Protein AF-A0A366H5U7-F1 (afdb_monomer_lite)

Foldseek 3Di:
DDDDDPPDDPDPQPVCLQADWAKEWDDQDPVQKTWIWIDGRDDPDIDIDIDGPVVVVVVCVVSVHDYDDD

Structure (mmCIF, N/CA/C/O backbone):
data_AF-A0A366H5U7-F1
#
_entry.id   AF-A0A366H5U7-F1
#
loop_
_atom_site.group_PDB
_atom_site.id
_atom_site.type_symbol
_atom_site.label_atom_id
_atom_site.label_alt_id
_atom_site.label_comp_id
_atom_site.label_asym_id
_atom_site.label_entity_id
_atom_site.label_seq_id
_atom_site.pdbx_PDB_ins_code
_atom_site.Cartn_x
_atom_site.Cartn_y
_atom_site.Cartn_z
_atom_site.occupancy
_atom_site.B_iso_or_equiv
_atom_site.auth_seq_id
_atom_site.auth_comp_id
_atom_site.auth_asym_id
_atom_site.auth_atom_id
_atom_site.pdbx_PDB_model_num
ATOM 1 N N . MET A 1 1 ? 50.249 -6.654 -4.717 1.00 56.84 1 MET A N 1
ATOM 2 C CA . MET A 1 1 ? 49.127 -5.729 -4.451 1.00 56.84 1 MET A CA 1
ATOM 3 C C . MET A 1 1 ? 48.015 -6.057 -5.428 1.00 56.84 1 MET A C 1
ATOM 5 O O . MET A 1 1 ? 48.114 -5.683 -6.587 1.00 56.84 1 MET A O 1
ATOM 9 N N . SER A 1 2 ? 47.021 -6.832 -4.998 1.00 54.94 2 SER A N 1
ATOM 10 C CA . SER A 1 2 ? 45.819 -7.078 -5.803 1.00 54.94 2 SER A CA 1
ATOM 11 C C . SER A 1 2 ? 44.849 -5.913 -5.589 1.00 54.94 2 SER A C 1
ATOM 13 O O . SER A 1 2 ? 44.718 -5.478 -4.441 1.00 54.94 2 SER A O 1
ATOM 15 N N . PRO A 1 3 ? 44.196 -5.377 -6.633 1.00 68.06 3 PRO A N 1
ATOM 16 C CA . PRO A 1 3 ? 43.234 -4.302 -6.448 1.00 68.06 3 PRO A CA 1
ATOM 17 C C . PRO A 1 3 ? 42.047 -4.817 -5.627 1.00 68.06 3 PRO A C 1
ATOM 19 O O . PRO A 1 3 ? 41.546 -5.920 -5.856 1.00 68.06 3 PRO A O 1
ATOM 22 N N . LEU A 1 4 ? 41.618 -4.022 -4.646 1.00 65.19 4 LEU A N 1
ATOM 23 C CA . LEU A 1 4 ? 40.372 -4.257 -3.926 1.00 65.19 4 LEU A CA 1
ATOM 24 C C . LEU A 1 4 ? 39.229 -4.164 -4.939 1.00 65.19 4 LEU A C 1
ATOM 26 O O . LEU A 1 4 ? 39.103 -3.157 -5.636 1.00 65.19 4 LEU A O 1
ATOM 30 N N . LYS A 1 5 ? 38.414 -5.217 -5.042 1.00 63.16 5 LYS A N 1
ATOM 31 C CA . LYS A 1 5 ? 37.177 -5.150 -5.823 1.00 63.16 5 LYS A CA 1
ATOM 32 C C . LYS A 1 5 ? 36.277 -4.068 -5.213 1.00 63.16 5 LYS A C 1
ATOM 34 O O . LYS A 1 5 ? 36.130 -4.055 -3.987 1.00 63.16 5 LYS A O 1
ATOM 39 N N . PRO A 1 6 ? 35.678 -3.175 -6.016 1.00 63.66 6 PRO A N 1
ATOM 40 C CA . PRO A 1 6 ? 34.659 -2.269 -5.512 1.00 63.66 6 PRO A CA 1
ATOM 41 C C . PRO A 1 6 ? 33.510 -3.094 -4.914 1.00 63.66 6 PRO A C 1
ATOM 43 O O . PRO A 1 6 ? 33.001 -4.018 -5.538 1.00 63.66 6 PRO A O 1
ATOM 46 N N . ILE A 1 7 ? 33.124 -2.776 -3.677 1.00 68.06 7 ILE A N 1
ATOM 47 C CA . ILE A 1 7 ? 32.060 -3.471 -2.924 1.00 68.06 7 ILE A CA 1
ATOM 48 C C . ILE A 1 7 ? 30.673 -3.215 -3.555 1.00 68.06 7 ILE A C 1
ATOM 50 O O . ILE A 1 7 ? 29.702 -3.892 -3.231 1.00 68.06 7 ILE A O 1
ATOM 54 N N . PHE A 1 8 ? 30.582 -2.269 -4.493 1.00 59.91 8 PHE A N 1
ATOM 55 C CA . PHE A 1 8 ? 29.345 -1.873 -5.146 1.00 59.91 8 PHE A CA 1
ATOM 56 C C . PHE A 1 8 ? 29.585 -1.593 -6.637 1.00 59.91 8 PHE A C 1
ATOM 58 O O . PHE A 1 8 ? 29.899 -0.472 -7.033 1.00 59.91 8 PHE A O 1
ATOM 65 N N . GLU A 1 9 ? 29.461 -2.625 -7.469 1.00 60.22 9 GLU A N 1
ATOM 66 C CA . GLU A 1 9 ? 29.161 -2.435 -8.891 1.00 60.22 9 GLU A CA 1
ATOM 67 C C . GLU A 1 9 ? 27.639 -2.263 -9.020 1.00 60.22 9 GLU A C 1
ATOM 69 O O . GLU A 1 9 ? 26.907 -3.151 -8.569 1.00 60.22 9 GLU A O 1
ATOM 74 N N . PRO A 1 10 ? 27.131 -1.152 -9.593 1.00 60.34 10 PRO A N 1
ATOM 75 C CA . PRO A 1 10 ? 25.703 -1.001 -9.838 1.00 60.34 10 PRO A CA 1
ATOM 76 C C . PRO A 1 10 ? 25.285 -2.030 -10.891 1.00 60.34 10 PRO A C 1
ATOM 78 O O . PRO A 1 10 ? 25.485 -1.841 -12.090 1.00 60.34 10 PRO A O 1
ATOM 81 N N . GLN A 1 11 ? 24.735 -3.158 -10.442 1.00 62.47 11 GLN A N 1
ATOM 82 C CA . GLN A 1 11 ? 24.092 -4.106 -11.342 1.00 62.47 11 GLN A CA 1
ATOM 83 C C . GLN A 1 11 ? 22.852 -3.422 -11.925 1.00 62.47 11 GLN A C 1
ATOM 85 O O . GLN A 1 11 ? 22.058 -2.878 -11.151 1.00 62.47 11 GLN A O 1
ATOM 90 N N . PRO A 1 12 ? 22.661 -3.422 -13.258 1.00 61.81 12 PRO A N 1
ATOM 91 C CA . PRO A 1 12 ? 21.440 -2.891 -13.838 1.00 61.81 12 PRO A CA 1
ATOM 92 C C . PRO A 1 12 ? 20.259 -3.639 -13.222 1.00 61.81 12 PRO A C 1
ATOM 94 O O . PRO A 1 12 ? 20.208 -4.873 -13.266 1.00 61.81 12 PRO A O 1
ATOM 97 N N . ALA A 1 13 ? 19.340 -2.893 -12.606 1.00 62.69 13 ALA A N 1
ATOM 98 C CA . ALA A 1 13 ? 18.125 -3.458 -12.045 1.00 62.69 13 ALA A CA 1
ATOM 99 C C . ALA A 1 13 ? 17.439 -4.286 -13.135 1.00 62.69 13 ALA A C 1
ATOM 101 O O . ALA A 1 13 ? 17.207 -3.808 -14.248 1.00 62.69 13 ALA A O 1
ATOM 102 N N . SER A 1 14 ? 17.170 -5.558 -12.847 1.00 69.56 14 SER A N 1
ATOM 103 C CA . SER A 1 14 ? 16.505 -6.414 -13.823 1.00 69.56 14 SER A CA 1
ATOM 104 C C . SER A 1 14 ? 15.128 -5.834 -14.157 1.00 69.56 14 SER A C 1
ATOM 106 O O . SER A 1 14 ? 14.506 -5.166 -13.329 1.00 69.56 14 SER A O 1
ATOM 108 N N . ALA A 1 15 ? 14.602 -6.124 -15.349 1.00 67.94 15 ALA A N 1
ATOM 109 C CA . ALA A 1 15 ? 13.255 -5.687 -15.729 1.00 67.94 15 ALA A CA 1
ATOM 110 C C . ALA A 1 15 ? 12.182 -6.109 -14.697 1.00 67.94 15 ALA A C 1
ATOM 112 O O . ALA A 1 15 ? 11.195 -5.407 -14.502 1.00 67.94 15 ALA A O 1
ATOM 113 N 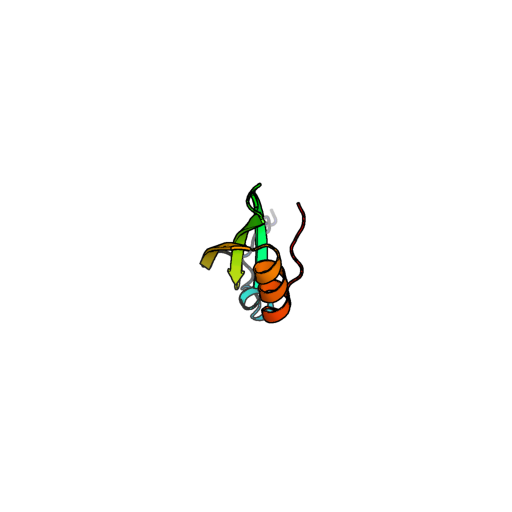N . ALA A 1 16 ? 12.407 -7.219 -13.984 1.00 69.19 16 ALA A N 1
ATOM 114 C CA . ALA A 1 16 ? 11.554 -7.674 -12.890 1.00 69.19 16 ALA A CA 1
ATOM 115 C C . ALA A 1 16 ?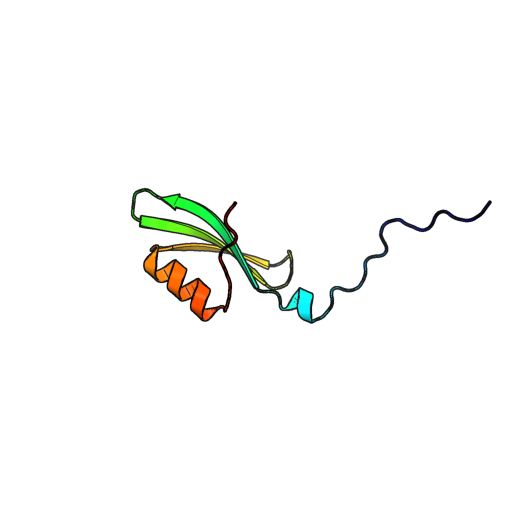 11.629 -6.772 -11.641 1.00 69.19 16 ALA A C 1
ATOM 117 O O . ALA A 1 16 ? 10.610 -6.556 -10.989 1.00 69.19 16 ALA A O 1
ATOM 118 N N . VAL A 1 17 ? 12.804 -6.218 -11.320 1.00 70.62 17 VAL A N 1
ATOM 119 C CA . VAL A 1 17 ? 12.964 -5.227 -10.241 1.00 70.62 17 VAL A CA 1
ATOM 120 C C . VAL A 1 17 ? 12.276 -3.914 -10.621 1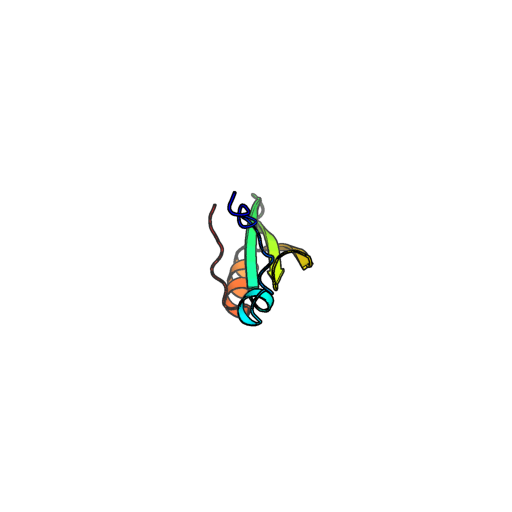.00 70.62 17 VAL A C 1
ATOM 122 O O . VAL A 1 17 ? 11.529 -3.375 -9.810 1.00 70.62 17 VAL A O 1
ATOM 125 N N . MET A 1 18 ? 12.419 -3.468 -11.873 1.00 74.44 18 MET A N 1
ATOM 126 C CA . MET A 1 18 ? 11.788 -2.240 -12.387 1.00 74.44 18 MET A CA 1
ATOM 127 C C . MET A 1 18 ? 10.254 -2.325 -12.483 1.00 74.44 18 MET A C 1
ATOM 129 O O . MET A 1 18 ? 9.571 -1.307 -12.469 1.00 74.44 18 MET A O 1
ATOM 133 N N . ALA A 1 19 ? 9.687 -3.531 -12.564 1.00 78.69 19 ALA A N 1
ATOM 134 C CA . ALA A 1 19 ? 8.238 -3.746 -12.579 1.00 78.69 19 ALA A CA 1
ATOM 135 C C . ALA A 1 19 ? 7.647 -4.036 -11.187 1.00 78.69 19 ALA A C 1
ATOM 137 O O . ALA A 1 19 ? 6.439 -4.267 -11.063 1.00 78.69 19 ALA A O 1
ATOM 138 N N . ARG A 1 20 ? 8.478 -4.067 -10.135 1.00 84.50 20 ARG A N 1
ATOM 139 C CA . ARG A 1 20 ? 8.037 -4.425 -8.787 1.00 84.50 20 ARG A CA 1
ATOM 140 C C . ARG A 1 20 ? 7.143 -3.333 -8.217 1.00 84.50 20 ARG A C 1
ATOM 142 O O . ARG A 1 20 ? 7.588 -2.213 -7.994 1.00 84.50 20 ARG A O 1
ATOM 149 N N . ARG A 1 21 ? 5.896 -3.702 -7.945 1.00 88.00 21 ARG A N 1
ATOM 150 C CA . ARG A 1 21 ? 4.910 -2.899 -7.225 1.00 88.00 21 ARG A CA 1
ATOM 151 C C . ARG A 1 21 ? 5.042 -3.145 -5.724 1.00 88.00 21 ARG A C 1
ATOM 153 O O . ARG A 1 21 ? 5.165 -4.298 -5.309 1.00 88.00 21 ARG A O 1
ATOM 160 N N . GLN A 1 22 ? 5.012 -2.089 -4.923 1.00 88.94 22 GLN A N 1
ATOM 161 C CA . GLN A 1 22 ? 5.045 -2.186 -3.463 1.00 88.94 22 GLN A CA 1
ATOM 162 C C . GLN A 1 22 ? 4.132 -1.142 -2.826 1.00 88.94 22 GLN A C 1
ATOM 164 O O . GLN A 1 22 ? 3.927 -0.063 -3.378 1.00 88.94 22 GLN A O 1
ATOM 169 N N . VAL A 1 23 ? 3.597 -1.491 -1.660 1.00 92.19 23 VAL A N 1
ATOM 170 C CA . VAL A 1 23 ? 2.772 -0.621 -0.822 1.00 92.19 23 VAL A CA 1
ATOM 171 C C . VAL A 1 23 ? 3.386 -0.592 0.565 1.00 92.19 23 VAL A C 1
ATOM 173 O O . VAL A 1 23 ? 3.646 -1.652 1.135 1.00 92.19 23 VAL A O 1
ATOM 176 N N . ARG A 1 24 ? 3.566 0.608 1.114 1.00 91.44 24 ARG A N 1
ATOM 177 C CA . ARG A 1 24 ? 4.005 0.829 2.491 1.00 91.44 24 ARG A CA 1
ATOM 178 C C . ARG A 1 24 ? 2.956 1.650 3.223 1.00 91.44 24 ARG A C 1
ATOM 180 O O . ARG A 1 24 ? 2.720 2.800 2.871 1.00 91.44 24 ARG A O 1
ATOM 187 N N . VAL A 1 25 ? 2.345 1.075 4.254 1.00 93.62 25 VAL A N 1
ATOM 188 C CA . VAL A 1 25 ? 1.438 1.827 5.131 1.00 93.62 25 VAL A CA 1
ATOM 189 C C . VAL A 1 25 ? 2.258 2.876 5.881 1.00 93.62 25 VAL A C 1
ATOM 191 O O . VAL A 1 25 ? 3.356 2.588 6.344 1.00 93.62 25 VAL A O 1
ATOM 194 N N . LEU A 1 26 ? 1.757 4.102 5.972 1.00 93.62 26 LEU A N 1
ATOM 195 C CA . LEU A 1 26 ? 2.375 5.195 6.723 1.00 93.62 26 LEU A CA 1
ATOM 196 C C . LEU A 1 26 ? 1.650 5.399 8.052 1.00 93.62 26 LEU A C 1
ATOM 198 O O . LEU A 1 26 ? 2.293 5.509 9.092 1.00 93.62 26 LEU A O 1
ATOM 202 N N . SER A 1 27 ? 0.316 5.407 8.018 1.00 94.25 27 SER A N 1
ATOM 203 C CA . SER A 1 27 ? -0.528 5.595 9.196 1.00 94.25 27 SER A CA 1
ATOM 204 C C . SER A 1 27 ? -1.909 4.976 8.993 1.00 94.25 27 SER A C 1
ATOM 206 O O . SER A 1 27 ? -2.428 4.935 7.876 1.00 94.25 27 SER A O 1
ATOM 208 N N . LYS A 1 28 ? -2.520 4.525 10.091 1.00 94.44 28 LYS A N 1
ATOM 209 C CA . LYS A 1 28 ? -3.951 4.215 10.159 1.00 94.44 28 LYS A CA 1
ATOM 210 C C . LYS A 1 28 ? -4.615 5.311 10.977 1.00 94.44 28 LYS A C 1
ATOM 212 O O . LYS A 1 28 ? -4.214 5.552 12.113 1.00 94.44 28 LYS A O 1
ATOM 217 N N . ARG A 1 29 ? -5.597 5.992 10.400 1.00 91.50 29 ARG A N 1
ATOM 218 C CA . ARG A 1 29 ? -6.291 7.102 11.049 1.00 91.50 29 ARG A CA 1
ATOM 219 C C . ARG A 1 29 ? -7.526 6.619 11.797 1.00 91.50 29 ARG A C 1
ATOM 221 O O . ARG A 1 29 ? -8.227 5.719 11.343 1.00 91.50 29 ARG A O 1
ATOM 228 N N . ASP A 1 30 ? -7.852 7.312 12.884 1.00 90.94 30 ASP A N 1
ATOM 229 C CA . ASP A 1 30 ? -9.023 7.018 13.727 1.00 90.94 30 ASP A CA 1
ATOM 230 C C . ASP A 1 30 ? -10.365 7.174 12.989 1.00 90.94 30 ASP A C 1
ATOM 232 O O . ASP A 1 30 ? -11.393 6.670 13.431 1.00 90.94 30 ASP A O 1
ATOM 236 N N . ASN A 1 31 ? -10.365 7.866 11.847 1.00 91.06 31 ASN A N 1
ATOM 237 C CA . ASN A 1 31 ? -11.530 8.050 10.985 1.00 91.06 31 ASN A CA 1
ATOM 238 C C . ASN A 1 31 ? -11.709 6.928 9.938 1.00 91.06 31 ASN A C 1
ATOM 240 O O . ASN A 1 31 ? -12.526 7.085 9.033 1.00 91.06 31 ASN A O 1
ATOM 244 N N . GLY A 1 32 ? -10.950 5.830 10.034 1.00 92.31 32 GLY A N 1
ATOM 245 C CA . GLY A 1 32 ? -11.063 4.669 9.141 1.00 92.31 32 GLY A CA 1
ATOM 246 C C . GLY A 1 32 ? -10.308 4.801 7.814 1.00 92.31 32 GLY A C 1
ATOM 247 O O . GLY A 1 32 ? -10.539 4.010 6.899 1.00 92.31 32 GLY A O 1
ATOM 248 N N . PHE A 1 33 ? -9.417 5.790 7.694 1.00 96.19 33 PHE A N 1
ATOM 249 C CA . PHE A 1 33 ? -8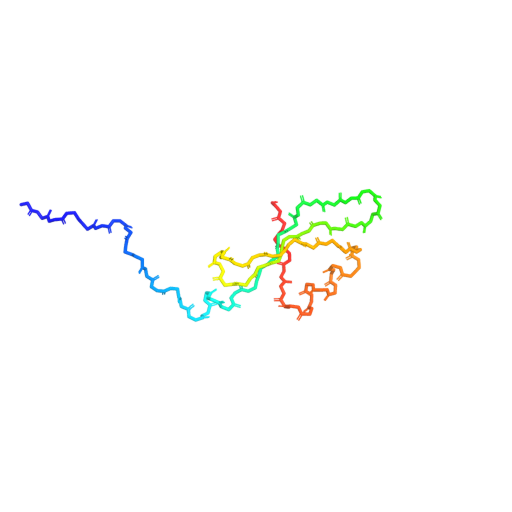.559 5.966 6.521 1.00 96.19 33 PHE A CA 1
ATOM 250 C C . PHE A 1 33 ? -7.162 5.383 6.740 1.00 96.19 33 PHE A C 1
ATOM 252 O O . PHE A 1 33 ? -6.597 5.455 7.831 1.00 96.19 33 PHE A O 1
ATOM 259 N N . ILE A 1 34 ? -6.580 4.863 5.666 1.00 96.69 34 ILE A N 1
ATOM 260 C CA . ILE A 1 34 ? -5.209 4.368 5.604 1.00 96.69 34 ILE A CA 1
ATOM 261 C C . ILE A 1 34 ? -4.400 5.326 4.737 1.00 96.69 34 ILE A C 1
ATOM 263 O O . ILE A 1 34 ? -4.735 5.550 3.574 1.00 96.69 34 ILE A O 1
ATOM 267 N N . GLU A 1 35 ? -3.334 5.879 5.305 1.00 96.69 35 GLU A N 1
ATOM 268 C CA . GLU A 1 35 ? -2.291 6.591 4.568 1.00 96.69 35 GLU A CA 1
ATOM 269 C C . GLU A 1 35 ? -1.220 5.597 4.151 1.00 96.69 35 GLU A C 1
ATOM 271 O O . GLU A 1 35 ? -0.723 4.836 4.986 1.00 96.69 35 GLU A O 1
ATOM 276 N N . PHE A 1 36 ? -0.843 5.605 2.879 1.00 95.12 36 PHE A N 1
ATOM 277 C CA . PHE A 1 36 ? 0.161 4.690 2.356 1.00 95.12 36 PHE A CA 1
ATOM 278 C C . PHE A 1 36 ? 0.916 5.289 1.173 1.00 95.12 36 PHE A C 1
ATOM 280 O O . PHE A 1 36 ? 0.415 6.143 0.445 1.00 95.12 36 PHE A O 1
ATOM 287 N N . GLU A 1 37 ? 2.128 4.794 0.966 1.00 94.06 37 GLU A N 1
ATOM 288 C CA . GLU A 1 37 ? 2.923 5.046 -0.226 1.00 94.06 37 GLU A CA 1
ATOM 289 C C . GLU A 1 37 ? 2.794 3.852 -1.177 1.00 94.06 37 GLU A C 1
ATOM 291 O O . GLU A 1 37 ? 2.925 2.696 -0.763 1.00 94.06 37 GLU A O 1
ATOM 296 N N . PHE A 1 38 ? 2.561 4.127 -2.457 1.00 92.19 38 PHE A N 1
ATOM 297 C CA . PHE A 1 38 ? 2.615 3.144 -3.531 1.00 92.19 38 PHE A CA 1
ATOM 298 C C . PHE A 1 38 ? 3.757 3.479 -4.489 1.00 92.19 38 PHE A C 1
ATOM 300 O O . PHE A 1 38 ? 3.866 4.609 -4.962 1.00 92.19 38 PHE A O 1
ATOM 307 N N . SER A 1 39 ? 4.592 2.495 -4.817 1.00 89.25 39 SER A N 1
ATOM 308 C CA . SER A 1 39 ? 5.691 2.681 -5.768 1.00 89.25 39 SER A CA 1
ATOM 309 C C . SER A 1 39 ? 5.843 1.518 -6.739 1.00 89.25 39 SER A C 1
ATOM 311 O O . SER A 1 39 ? 5.467 0.373 -6.461 1.00 89.25 39 SER A O 1
ATOM 313 N N . ILE A 1 40 ? 6.405 1.839 -7.906 1.00 86.94 40 ILE A N 1
ATOM 314 C CA . ILE A 1 40 ? 6.748 0.884 -8.959 1.00 86.94 40 ILE A CA 1
ATOM 315 C C . ILE A 1 40 ? 8.223 1.066 -9.299 1.00 86.94 40 ILE A C 1
ATOM 317 O O . ILE A 1 40 ? 8.653 2.159 -9.654 1.00 86.94 40 ILE A O 1
ATOM 321 N N . GLY A 1 41 ? 8.995 -0.013 -9.217 1.00 76.38 41 GLY A N 1
ATOM 322 C CA . GLY A 1 41 ? 10.309 -0.082 -9.848 1.00 76.38 41 GLY A CA 1
ATOM 323 C C . GLY A 1 41 ? 11.510 0.432 -9.066 1.00 76.38 41 GLY A C 1
ATOM 324 O O . GLY A 1 41 ? 12.600 0.295 -9.593 1.00 76.38 41 GLY A O 1
ATOM 325 N N . TRP A 1 42 ? 11.344 0.900 -7.824 1.00 61.59 42 TRP A N 1
ATOM 326 C CA . TRP A 1 42 ? 12.414 1.338 -6.905 1.00 61.59 42 TRP A CA 1
ATOM 327 C C . TRP A 1 42 ? 13.372 2.425 -7.456 1.00 61.59 42 TRP A C 1
ATOM 329 O O . TRP A 1 42 ? 14.084 2.204 -8.429 1.00 61.59 42 TRP A O 1
ATOM 339 N N . PRO A 1 43 ? 13.572 3.557 -6.763 1.00 57.06 43 PRO A N 1
ATOM 340 C CA . PRO A 1 43 ? 12.693 4.276 -5.846 1.00 57.06 43 PRO A CA 1
ATOM 341 C C . PRO A 1 43 ? 12.273 5.653 -6.405 1.00 57.06 43 PRO A C 1
ATOM 343 O O . PRO A 1 43 ? 11.725 6.461 -5.667 1.00 57.06 43 PRO A O 1
ATOM 346 N N . GLU A 1 44 ? 12.538 5.960 -7.680 1.00 63.09 44 GLU A N 1
ATOM 347 C CA . GLU A 1 44 ? 12.375 7.332 -8.193 1.00 63.09 44 GLU A CA 1
ATOM 348 C C . GLU A 1 44 ? 10.910 7.775 -8.353 1.00 63.09 44 GLU A C 1
ATOM 350 O O . GLU A 1 44 ? 10.652 8.971 -8.475 1.00 63.09 44 GLU A O 1
ATOM 355 N N . LEU A 1 45 ? 9.940 6.849 -8.316 1.00 73.00 45 LEU A N 1
ATOM 356 C CA . LEU A 1 45 ? 8.520 7.174 -8.454 1.00 73.00 45 LEU A CA 1
ATOM 357 C C . LEU A 1 45 ? 7.661 6.464 -7.399 1.00 73.00 45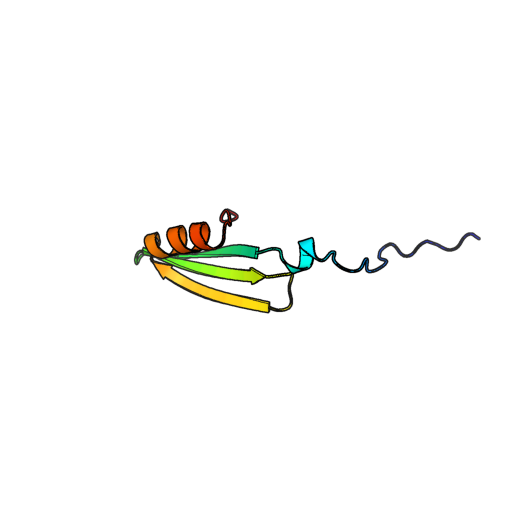 LEU A C 1
ATOM 359 O O . LEU A 1 45 ? 7.308 5.286 -7.528 1.00 73.00 45 LEU A O 1
ATOM 363 N N . ALA A 1 46 ? 7.308 7.221 -6.365 1.00 85.00 46 ALA A N 1
ATOM 364 C CA . ALA A 1 46 ? 6.347 6.847 -5.343 1.00 85.00 46 ALA A CA 1
ATOM 365 C C . ALA A 1 46 ? 5.230 7.896 -5.274 1.00 85.00 46 ALA A C 1
ATOM 367 O O . ALA A 1 46 ? 5.473 9.084 -5.491 1.00 85.00 46 ALA A O 1
ATOM 368 N N . VAL A 1 47 ? 4.008 7.454 -4.994 1.00 91.44 47 VAL A N 1
ATOM 369 C CA . VAL A 1 47 ? 2.854 8.325 -4.759 1.00 91.44 47 VAL A CA 1
ATOM 370 C C . VAL A 1 47 ? 2.296 8.067 -3.369 1.00 91.44 47 VAL A C 1
ATOM 372 O O . VAL A 1 47 ? 2.094 6.918 -2.975 1.00 91.44 47 VAL A O 1
ATOM 375 N N . GLU A 1 48 ? 2.039 9.142 -2.634 1.00 93.88 48 GLU A N 1
ATOM 376 C CA . GLU A 1 48 ? 1.326 9.090 -1.362 1.00 93.88 48 GLU A CA 1
ATOM 377 C C . GLU A 1 48 ? -0.179 9.138 -1.627 1.00 93.88 48 GLU A C 1
ATOM 379 O O . GLU A 1 48 ? -0.675 9.983 -2.377 1.00 93.88 48 GLU A O 1
ATOM 384 N N . LEU A 1 49 ? -0.904 8.200 -1.029 1.00 95.31 49 LEU A N 1
ATOM 385 C CA . LEU A 1 49 ? -2.337 8.016 -1.199 1.00 95.31 49 LEU A CA 1
ATOM 386 C C . LEU A 1 49 ? -3.009 7.863 0.166 1.00 95.31 49 LEU A C 1
ATOM 388 O O . LEU A 1 49 ? -2.406 7.428 1.149 1.00 95.31 49 LEU A O 1
ATOM 392 N N . MET A 1 50 ? -4.293 8.207 0.208 1.00 96.44 50 MET A N 1
ATOM 393 C CA . MET A 1 50 ? -5.144 8.007 1.371 1.00 96.44 50 MET A CA 1
ATOM 394 C C . MET A 1 50 ? -6.508 7.520 0.914 1.00 96.44 50 MET A C 1
ATOM 396 O O . MET A 1 50 ? -7.157 8.161 0.089 1.00 96.44 50 MET A O 1
ATOM 400 N N . MET A 1 51 ? -6.934 6.383 1.445 1.00 97.25 51 MET A N 1
ATOM 401 C CA . MET A 1 51 ? -8.206 5.749 1.100 1.00 97.25 51 MET A CA 1
ATOM 402 C C . MET A 1 51 ? -8.853 5.179 2.361 1.00 97.25 51 MET A C 1
ATOM 404 O O . MET A 1 51 ? -8.193 5.088 3.397 1.00 97.25 51 MET A O 1
ATOM 408 N N . THR A 1 52 ? -10.133 4.809 2.297 1.00 97.00 52 THR A N 1
ATOM 409 C CA . THR A 1 52 ? -10.745 4.024 3.380 1.00 97.00 52 THR A CA 1
ATOM 410 C C . THR A 1 52 ? -10.041 2.669 3.506 1.00 97.00 52 THR A C 1
ATOM 412 O O . THR A 1 52 ? -9.374 2.223 2.570 1.00 97.00 52 THR A O 1
ATOM 415 N N . GLU A 1 53 ? -10.159 1.999 4.653 1.00 94.62 53 GLU A N 1
ATOM 416 C CA . GLU A 1 53 ? -9.568 0.663 4.823 1.00 94.62 53 GLU A CA 1
ATOM 417 C C . GLU A 1 53 ? -10.098 -0.354 3.796 1.00 94.62 53 GLU A C 1
ATOM 419 O O . GLU A 1 53 ? -9.318 -1.141 3.261 1.00 94.62 53 GLU A O 1
ATOM 424 N N . GLU A 1 54 ? -11.390 -0.298 3.455 1.00 95.88 54 GLU A N 1
ATOM 425 C CA . GLU A 1 54 ? -11.995 -1.164 2.433 1.00 95.88 54 GLU A CA 1
ATOM 426 C C . GLU A 1 54 ? -11.383 -0.913 1.047 1.00 95.88 54 GLU A C 1
ATOM 428 O O . GLU A 1 54 ? -10.857 -1.838 0.419 1.00 95.88 54 GLU A O 1
ATOM 433 N N . ASP A 1 55 ? -11.351 0.351 0.615 1.00 97.44 55 ASP A N 1
ATOM 434 C CA . ASP A 1 55 ? -10.774 0.740 -0.674 1.00 97.44 55 ASP A CA 1
ATOM 435 C C . ASP A 1 55 ? -9.277 0.411 -0.760 1.00 97.44 55 ASP A C 1
ATOM 437 O O . ASP A 1 55 ? -8.772 0.017 -1.812 1.00 97.44 55 ASP A O 1
ATOM 441 N N . PHE A 1 56 ? -8.546 0.556 0.350 1.00 96.00 56 PHE A N 1
ATOM 442 C CA . PHE A 1 56 ? -7.133 0.201 0.432 1.00 96.00 56 PHE A CA 1
ATOM 443 C C . PHE A 1 56 ? -6.906 -1.299 0.198 1.00 96.00 56 PHE A C 1
ATOM 445 O O . PHE A 1 56 ? -5.995 -1.688 -0.543 1.00 96.00 56 PHE A O 1
ATOM 452 N N . LEU A 1 57 ? -7.731 -2.159 0.801 1.00 93.94 57 LEU A N 1
ATOM 453 C CA . LEU A 1 57 ? -7.643 -3.606 0.600 1.00 93.94 57 LEU A CA 1
ATOM 454 C C . LEU A 1 57 ? -7.952 -3.983 -0.853 1.00 93.94 57 LEU A C 1
ATOM 456 O O . LEU A 1 57 ? -7.259 -4.828 -1.427 1.00 93.94 57 LEU A O 1
ATOM 460 N N . ASP A 1 58 ? -8.944 -3.344 -1.467 1.00 96.31 58 ASP A N 1
ATOM 461 C CA . ASP A 1 58 ? -9.284 -3.575 -2.872 1.00 96.31 58 ASP A CA 1
ATOM 462 C C . ASP A 1 58 ? -8.215 -3.042 -3.830 1.00 96.31 58 ASP A C 1
ATOM 464 O O . ASP A 1 58 ? -7.870 -3.721 -4.803 1.00 96.31 58 ASP A O 1
ATOM 468 N N . PHE A 1 59 ? -7.588 -1.908 -3.509 1.00 95.12 59 PHE A N 1
ATOM 469 C CA . PHE A 1 59 ? -6.406 -1.4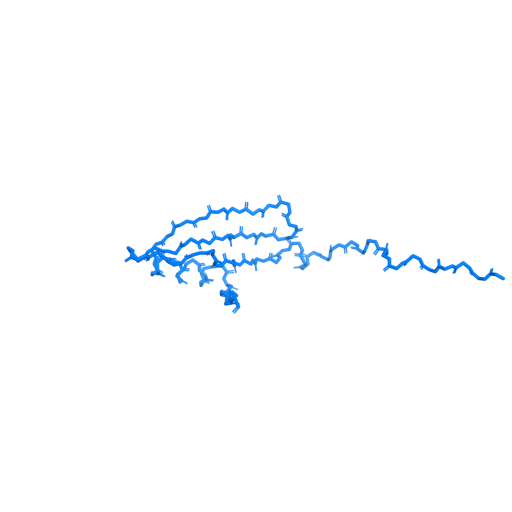15 -4.211 1.00 95.12 59 PHE A CA 1
ATOM 470 C C . PHE A 1 59 ? -5.265 -2.442 -4.174 1.00 95.12 59 PHE A C 1
ATOM 472 O O . PHE A 1 59 ? -4.697 -2.781 -5.216 1.00 95.12 59 PHE A O 1
ATOM 479 N N . CYS A 1 60 ? -4.958 -2.998 -2.997 1.00 93.75 60 CYS A N 1
ATOM 480 C CA . CYS A 1 60 ? -3.905 -4.006 -2.843 1.00 93.75 60 CYS A CA 1
ATOM 481 C C . CYS A 1 60 ? -4.182 -5.261 -3.685 1.00 93.75 60 CYS A C 1
ATOM 483 O O . CYS A 1 60 ? -3.277 -5.762 -4.362 1.00 93.75 60 CYS A O 1
ATOM 485 N N . LYS A 1 61 ? -5.438 -5.729 -3.720 1.00 94.06 61 LYS A N 1
ATOM 486 C CA . LYS A 1 61 ? -5.861 -6.849 -4.581 1.00 94.06 61 LYS A CA 1
ATOM 487 C C . LYS A 1 61 ? -5.687 -6.513 -6.062 1.00 94.06 61 LYS A C 1
ATOM 489 O O . LYS A 1 61 ? -5.086 -7.302 -6.790 1.00 94.06 61 LYS A O 1
ATOM 494 N N . ALA A 1 62 ? -6.156 -5.344 -6.501 1.00 94.56 62 ALA A N 1
ATOM 495 C CA . ALA A 1 62 ? -6.072 -4.913 -7.897 1.00 94.56 62 ALA A CA 1
ATOM 496 C C . ALA A 1 62 ? -4.620 -4.809 -8.389 1.00 94.56 62 ALA A C 1
ATOM 498 O O . ALA A 1 62 ? -4.323 -5.145 -9.535 1.00 94.56 62 ALA A O 1
ATOM 499 N N . GLN A 1 63 ? -3.700 -4.403 -7.513 1.00 91.06 63 GLN A N 1
ATOM 500 C CA . GLN A 1 63 ? -2.277 -4.318 -7.834 1.00 91.06 63 GLN A CA 1
ATOM 501 C C . GLN A 1 63 ? -1.508 -5.637 -7.629 1.00 91.06 63 GLN A C 1
ATOM 503 O O . GLN A 1 63 ? -0.322 -5.707 -7.966 1.00 91.06 63 GLN A O 1
ATOM 508 N N . SER A 1 64 ? -2.162 -6.685 -7.110 1.00 90.12 64 SER A N 1
ATOM 509 C CA . SER A 1 64 ? -1.544 -7.968 -6.736 1.00 90.12 64 SER A CA 1
ATOM 510 C C . SER A 1 64 ? -0.389 -7.815 -5.734 1.00 90.12 64 SER A C 1
ATOM 512 O O . SER A 1 64 ? 0.674 -8.416 -5.896 1.00 90.12 64 SER A O 1
ATOM 514 N N . ILE A 1 65 ? -0.588 -6.992 -4.702 1.00 87.69 65 ILE A N 1
ATOM 515 C CA . ILE A 1 65 ? 0.418 -6.669 -3.679 1.00 87.69 65 ILE A CA 1
ATOM 516 C C . ILE A 1 65 ? -0.081 -7.148 -2.315 1.00 87.69 65 ILE A C 1
ATOM 518 O O . ILE A 1 65 ? -1.268 -7.058 -2.010 1.00 87.69 65 ILE A O 1
ATOM 522 N N . GLN A 1 66 ? 0.836 -7.630 -1.480 1.00 81.88 66 GLN A N 1
ATOM 523 C CA . GLN A 1 66 ? 0.596 -7.804 -0.050 1.00 81.88 66 GLN A CA 1
ATOM 524 C C . GLN A 1 66 ? 1.109 -6.554 0.677 1.00 81.88 66 GLN A C 1
ATOM 526 O O . GLN A 1 66 ? 2.272 -6.197 0.456 1.00 81.88 66 GLN A O 1
ATOM 531 N N . PRO A 1 67 ? 0.293 -5.874 1.505 1.00 78.19 67 PRO A N 1
ATOM 532 C CA . PRO A 1 67 ? 0.781 -4.773 2.325 1.00 78.19 67 PRO A CA 1
ATOM 533 C C . PRO A 1 67 ? 1.952 -5.267 3.170 1.00 78.19 67 PRO A C 1
ATOM 535 O O . PRO A 1 67 ? 1.826 -6.276 3.863 1.00 78.19 67 PRO A O 1
ATOM 538 N N . SER A 1 68 ? 3.096 -4.588 3.116 1.00 73.81 68 SER A N 1
ATOM 539 C CA . SER A 1 68 ? 4.137 -4.851 4.103 1.00 73.81 68 SER A CA 1
ATOM 540 C C . SER A 1 68 ? 3.682 -4.238 5.424 1.00 73.81 68 SER A C 1
ATOM 542 O O . SER A 1 68 ? 3.594 -3.011 5.529 1.00 73.81 68 SER A O 1
ATOM 544 N N . GLU A 1 69 ? 3.357 -5.076 6.406 1.00 62.25 69 GLU A N 1
ATOM 545 C CA . GLU A 1 69 ? 3.303 -4.633 7.799 1.00 62.25 69 GLU A CA 1
ATOM 546 C C . GLU A 1 69 ? 4.714 -4.223 8.252 1.00 62.25 69 GLU A C 1
ATOM 548 O O . GLU A 1 69 ? 5.709 -4.741 7.733 1.00 62.25 69 GLU A O 1
ATOM 553 N N . TYR A 1 70 ? 4.783 -3.242 9.155 1.00 46.47 70 TYR A N 1
ATOM 554 C CA . TYR A 1 70 ? 6.035 -2.771 9.754 1.00 46.47 70 TYR A CA 1
ATOM 555 C C . TYR A 1 70 ? 6.689 -3.831 10.637 1.00 46.47 70 TYR A C 1
ATOM 557 O O . TYR A 1 70 ? 5.955 -4.462 11.430 1.00 46.47 70 TYR A O 1
#

InterPro domains:
  IPR010353 Phenol 2-monooxygenase, auxiliary component DmpK [PF06099] (18-65)

Sequence (70 aa):
MSPLKPIFEPQPASAAVMARRQVRVLSKRDNGFIEFEFSIGWPELAVELMMTEEDFLDFCKAQSIQPSEY

pLDDT: mean 81.75, std 14.46, range [46.47, 97.44]

Radius of gyration: 17.23 Å; chains: 1; bounding box: 61×17×30 Å

Secondary structure (DSSP, 8-state):
-PPPPPS---PPPPHHHHT-EEEEEEEE-TTSEEEEEEEESSSS-EEEEEEEHHHHHHHHHHTT---B--

Organism: NCBI:txid645616